Protein AF-A0A5J9ST04-F1 (afdb_monomer)

Mean predicted aligned error: 4.12 Å

Solvent-accessible surface area (backbone atoms only — not comparable to full-atom values): 6020 Å² total; per-residue (Å²): 135,83,61,60,68,62,42,52,54,50,50,58,53,50,74,74,49,49,46,50,54,50,72,76,42,28,68,75,74,39,74,66,45,28,44,51,66,60,75,34,32,78,72,27,22,61,38,46,35,71,86,52,78,96,45,70,92,51,62,65,65,62,52,53,50,52,48,45,57,41,7,74,38,48,19,31,29,44,33,32,43,97,65,83,45,74,67,53,51,54,47,42,65,73,50,25,78,47,55,77,43,80,47,79,52,133

Secondary structure (DSSP, 8-state):
---HHHHHHHHHHHTTS-HHHHHHHHHHH-HHHHHHHHS-GGGGGEEEE---GGGTTS-HHHHHHHHHHHTTT---EEEESS---HHHHHHHHHH-TT--EEEE--

Organism: NCBI:txid38414

Radius of gyration: 13.61 Å; Cα contacts (8 Å, |Δi|>4): 140; chains: 1; bounding box: 40×22×30 Å

Nearest PDB structures (foldseek):
  6w6a-assembly1_B  TM=4.096E-01  e=3.080E-01  Stenotrophomonas maltophilia K279a
  1xrt-assembly1_A  TM=4.795E-01  e=6.722E+00  Aquifex aeolicus
  2g9n-assembly1_A  TM=3.213E-01  e=9.095E+00  Homo sapiens

Foldseek 3Di:
DDPVVLLVVLLVVLLVDALLCLQPPQVVPDPSSVCSSQVDLVSLQAHAHEDDVVCVVPDPLVSQLSSLVSNQLNRQHYEYEPPDDVVSVVSCVVRNVNHNYYYYDD

pLDDT: mean 89.92, std 7.77, range [52.12, 97.38]

Structure (mmCIF, N/CA/C/O backbone):
data_AF-A0A5J9ST04-F1
#
_entry.id   AF-A0A5J9ST04-F1
#
loop_
_atom_site.group_PDB
_atom_site.id
_atom_site.type_symbol
_atom_site.label_atom_id
_atom_site.label_alt_id
_atom_site.label_comp_id
_atom_site.label_asym_id
_atom_site.label_entity_id
_atom_site.label_seq_id
_atom_site.pdbx_PDB_ins_code
_atom_site.Cartn_x
_atom_site.Cartn_y
_atom_site.Cartn_z
_atom_site.occupancy
_atom_site.B_iso_or_equiv
_atom_site.auth_seq_id
_atom_site.auth_comp_id
_atom_site.auth_asym_id
_atom_site.auth_atom_id
_atom_site.pdbx_PDB_model_num
ATOM 1 N N . MET A 1 1 ? -20.932 9.837 11.504 1.00 52.12 1 MET A N 1
ATOM 2 C CA . MET A 1 1 ? -20.895 8.524 12.178 1.00 52.12 1 MET A CA 1
ATOM 3 C C . MET A 1 1 ? -20.221 7.543 11.228 1.00 52.12 1 MET A C 1
ATOM 5 O O . MET A 1 1 ? -20.653 7.464 10.085 1.00 52.12 1 MET A O 1
ATOM 9 N N . ARG A 1 2 ? -19.095 6.933 11.621 1.00 63.06 2 ARG A N 1
ATOM 10 C CA . ARG A 1 2 ? -18.365 5.948 10.801 1.00 63.06 2 ARG A CA 1
ATOM 11 C C . ARG A 1 2 ? -19.076 4.608 10.984 1.00 63.06 2 ARG A C 1
ATOM 13 O O . ARG A 1 2 ? -19.264 4.193 12.124 1.00 63.06 2 ARG A O 1
ATOM 20 N N . ASP A 1 3 ? -19.523 3.993 9.895 1.00 80.44 3 ASP A N 1
ATOM 21 C CA . ASP A 1 3 ? -20.106 2.652 9.945 1.00 80.44 3 ASP A CA 1
ATOM 22 C C . ASP A 1 3 ? -18.954 1.642 9.984 1.00 80.44 3 ASP A C 1
ATOM 24 O O . ASP A 1 3 ? -18.335 1.320 8.963 1.00 80.44 3 ASP A O 1
ATOM 28 N N . TRP A 1 4 ? -18.577 1.264 11.205 1.00 78.19 4 TRP A N 1
ATOM 29 C CA . TRP A 1 4 ? -17.447 0.377 11.469 1.00 78.19 4 TRP A CA 1
ATOM 30 C C . TRP A 1 4 ? -17.667 -0.995 10.822 1.00 78.19 4 TRP A C 1
ATOM 32 O O . TRP A 1 4 ? -16.737 -1.527 10.226 1.00 78.19 4 TRP A O 1
ATOM 42 N N . ALA A 1 5 ? -18.908 -1.494 10.794 1.00 85.19 5 ALA A N 1
ATOM 43 C CA . ALA A 1 5 ? -19.232 -2.789 10.204 1.00 85.19 5 ALA A CA 1
ATOM 44 C C . ALA A 1 5 ? -19.002 -2.793 8.685 1.00 85.19 5 ALA A C 1
ATOM 46 O O . ALA A 1 5 ? -18.369 -3.700 8.147 1.00 85.19 5 ALA A O 1
ATOM 47 N N . VAL A 1 6 ? -19.451 -1.745 7.984 1.00 84.44 6 VAL A N 1
ATOM 48 C CA . VAL A 1 6 ? -19.193 -1.595 6.540 1.00 84.44 6 VAL A CA 1
ATOM 49 C C . VAL A 1 6 ? -17.695 -1.455 6.262 1.00 84.44 6 VAL A C 1
ATOM 51 O O . VAL A 1 6 ? -17.185 -2.042 5.308 1.00 84.44 6 VAL A O 1
ATOM 54 N N . THR A 1 7 ? -16.977 -0.704 7.100 1.00 87.75 7 THR A N 1
ATOM 55 C CA . THR A 1 7 ? -15.526 -0.510 6.951 1.00 87.75 7 THR A CA 1
ATOM 56 C C . THR A 1 7 ? -14.775 -1.834 7.099 1.00 87.75 7 THR A C 1
ATOM 58 O O . THR A 1 7 ? -13.948 -2.159 6.249 1.00 87.75 7 THR A O 1
ATOM 61 N N . ASP A 1 8 ? -15.119 -2.645 8.099 1.00 90.44 8 ASP A N 1
ATOM 62 C CA . ASP A 1 8 ? -14.506 -3.956 8.326 1.00 90.44 8 ASP A CA 1
ATOM 63 C C . ASP A 1 8 ? -14.737 -4.918 7.155 1.00 90.44 8 ASP A C 1
ATOM 65 O O . ASP A 1 8 ? -13.808 -5.609 6.721 1.00 90.44 8 ASP A O 1
ATOM 69 N N . VAL A 1 9 ? -15.948 -4.924 6.583 1.00 94.12 9 VAL A N 1
ATOM 70 C CA . VAL A 1 9 ? -16.256 -5.720 5.386 1.00 94.12 9 VAL A CA 1
ATOM 71 C C . VAL A 1 9 ? -15.394 -5.273 4.205 1.00 94.12 9 VAL A C 1
ATOM 73 O O . VAL A 1 9 ? -14.769 -6.116 3.561 1.00 94.12 9 VAL A O 1
ATOM 76 N N . LEU A 1 10 ? -15.285 -3.968 3.941 1.00 94.44 10 LEU A N 1
ATOM 77 C CA . LEU A 1 10 ? -14.441 -3.455 2.856 1.00 94.44 10 LEU A CA 1
ATOM 78 C C . LEU A 1 10 ? -12.963 -3.794 3.062 1.00 94.44 10 LEU A C 1
ATOM 80 O O . LEU A 1 10 ? -12.308 -4.255 2.130 1.00 94.44 10 LEU A O 1
ATOM 84 N N . LEU A 1 11 ? -12.450 -3.657 4.287 1.00 93.50 11 LEU A N 1
ATOM 85 C CA . LEU A 1 11 ? -11.085 -4.059 4.621 1.00 93.50 11 LEU A CA 1
ATOM 86 C C . LEU A 1 11 ? -10.864 -5.560 4.406 1.00 93.50 11 LEU A C 1
ATOM 88 O O . LEU A 1 11 ? -9.800 -5.963 3.940 1.00 93.50 11 LEU A O 1
ATOM 92 N N . SER A 1 12 ? -11.856 -6.402 4.711 1.00 94.00 12 SER A N 1
ATOM 93 C CA . SER A 1 12 ? -11.775 -7.845 4.452 1.00 94.00 12 SER A CA 1
ATOM 94 C C . SER A 1 12 ? -11.692 -8.173 2.955 1.00 94.00 12 SER A C 1
ATOM 96 O O . SER A 1 12 ? -10.955 -9.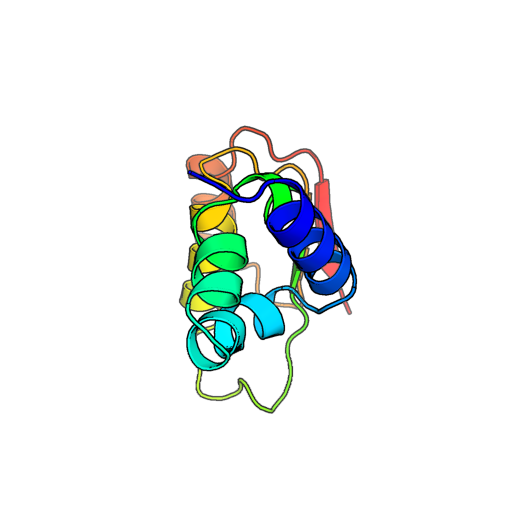082 2.573 1.00 94.00 12 SER A O 1
ATOM 98 N N . ILE A 1 13 ? -12.386 -7.400 2.110 1.00 94.62 13 ILE A N 1
ATOM 99 C CA . ILE A 1 13 ? -12.316 -7.516 0.650 1.00 94.62 13 ILE A CA 1
ATOM 100 C C . ILE A 1 13 ? -10.942 -7.050 0.167 1.00 94.62 13 ILE A C 1
ATOM 102 O O . ILE A 1 13 ? -10.268 -7.789 -0.544 1.00 94.62 13 ILE A O 1
ATOM 106 N N . PHE A 1 14 ? -10.488 -5.869 0.591 1.00 95.06 14 PHE A N 1
ATOM 107 C CA . PHE A 1 14 ? -9.203 -5.310 0.165 1.00 95.06 14 PHE A CA 1
ATOM 108 C C . PHE A 1 14 ? -8.012 -6.186 0.542 1.00 95.06 14 PHE A C 1
ATOM 110 O O . PHE A 1 14 ? -7.100 -6.332 -0.260 1.00 95.06 14 PHE A O 1
ATOM 117 N N . ARG A 1 15 ? -8.046 -6.857 1.700 1.00 92.88 15 ARG A N 1
ATOM 118 C CA . ARG A 1 15 ? -7.006 -7.824 2.100 1.00 92.88 15 ARG A CA 1
ATOM 119 C C . ARG A 1 15 ? -6.883 -9.035 1.167 1.00 92.88 15 ARG A C 1
ATOM 121 O O . ARG A 1 15 ? -5.900 -9.762 1.264 1.00 92.88 15 ARG A O 1
ATOM 128 N N . ARG A 1 16 ? -7.874 -9.281 0.304 1.00 93.06 16 ARG A N 1
ATOM 129 C CA . ARG A 1 16 ? -7.850 -10.339 -0.719 1.00 93.06 16 ARG A CA 1
ATOM 130 C C . ARG A 1 16 ? -7.413 -9.836 -2.097 1.00 93.06 16 ARG A C 1
ATOM 132 O O . ARG A 1 16 ? -7.250 -10.657 -2.995 1.00 93.06 16 ARG A O 1
ATOM 139 N N . LEU A 1 17 ? -7.263 -8.525 -2.273 1.00 92.12 17 LEU A N 1
ATOM 140 C CA . LEU A 1 17 ? -6.834 -7.902 -3.522 1.00 92.12 17 LEU A CA 1
ATOM 141 C C . LEU A 1 17 ? -5.337 -7.582 -3.479 1.00 92.12 17 LEU A C 1
ATOM 143 O O . LEU A 1 17 ? -4.737 -7.475 -2.408 1.00 92.12 17 LEU A O 1
ATOM 147 N N . ASP A 1 18 ? -4.740 -7.400 -4.656 1.00 91.56 18 ASP A N 1
ATOM 148 C CA . ASP A 1 18 ? -3.402 -6.822 -4.749 1.00 91.56 18 ASP A CA 1
ATOM 149 C C . ASP A 1 18 ? -3.438 -5.350 -4.300 1.00 91.56 18 ASP A C 1
ATOM 151 O O . ASP A 1 18 ? -4.391 -4.620 -4.595 1.00 91.56 18 ASP A O 1
ATOM 155 N N . HIS A 1 19 ? -2.413 -4.888 -3.579 1.00 93.50 19 HIS A N 1
ATOM 156 C CA . HIS A 1 19 ? -2.401 -3.511 -3.079 1.00 93.50 19 HIS A CA 1
ATOM 157 C C . HIS A 1 19 ? -2.271 -2.489 -4.211 1.00 93.50 19 HIS A C 1
ATOM 159 O O . HIS A 1 19 ? -2.756 -1.368 -4.052 1.00 93.50 19 HIS A O 1
ATOM 165 N N . ALA A 1 20 ? -1.687 -2.864 -5.354 1.00 92.12 20 ALA A N 1
ATOM 166 C CA . ALA A 1 20 ? -1.692 -2.035 -6.553 1.00 92.12 20 ALA A CA 1
ATOM 167 C C . ALA A 1 20 ? -3.128 -1.834 -7.068 1.00 92.12 20 ALA A C 1
ATOM 169 O O . ALA A 1 20 ? -3.521 -0.718 -7.398 1.00 92.12 20 ALA A O 1
ATOM 170 N N . ASP A 1 21 ? -3.967 -2.871 -7.034 1.00 92.75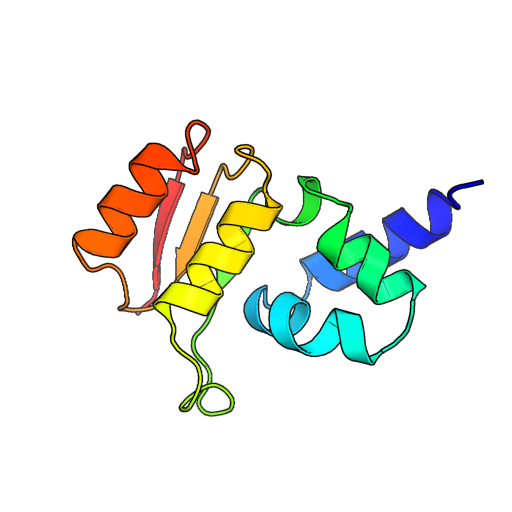 21 ASP A N 1
ATOM 171 C CA . ASP A 1 21 ? -5.365 -2.764 -7.467 1.00 92.75 21 ASP A CA 1
ATOM 172 C C . ASP A 1 21 ? -6.182 -1.885 -6.535 1.00 92.75 21 ASP A C 1
ATOM 174 O O . ASP A 1 21 ? -6.912 -1.001 -6.991 1.00 92.75 21 ASP A O 1
ATOM 178 N N . VAL A 1 22 ? -6.030 -2.078 -5.226 1.00 95.19 22 VAL A N 1
ATOM 179 C CA . VAL A 1 22 ? -6.685 -1.225 -4.228 1.00 95.19 22 VAL A CA 1
ATOM 180 C C . VAL A 1 22 ? -6.245 0.228 -4.408 1.00 95.19 22 VAL A C 1
ATOM 182 O O . VAL A 1 22 ? -7.079 1.134 -4.398 1.00 95.19 22 VAL A O 1
ATOM 185 N N . LEU A 1 23 ? -4.947 0.456 -4.623 1.00 94.19 23 LEU A N 1
ATOM 186 C CA . LEU A 1 23 ? -4.370 1.781 -4.822 1.00 94.19 23 LEU A CA 1
ATOM 187 C C . LEU A 1 23 ? -4.938 2.496 -6.049 1.00 94.19 23 LEU A C 1
ATOM 189 O O . LEU A 1 23 ? -5.224 3.689 -5.952 1.00 94.19 23 LEU A O 1
ATOM 193 N N . MET A 1 24 ? -5.108 1.771 -7.154 1.00 91.56 24 MET A N 1
ATOM 194 C CA . MET A 1 24 ? -5.447 2.334 -8.464 1.00 91.56 24 MET A CA 1
ATOM 195 C C . MET A 1 24 ? -6.949 2.376 -8.769 1.00 91.56 24 MET A C 1
ATOM 197 O O . MET A 1 24 ? -7.355 3.062 -9.710 1.00 91.56 24 MET A O 1
ATOM 201 N N . SER A 1 25 ? -7.773 1.624 -8.031 1.00 91.19 25 SER A N 1
ATOM 202 C CA . SER A 1 25 ? -9.197 1.461 -8.362 1.00 91.19 25 SER A CA 1
ATOM 203 C C . SER A 1 25 ? -10.174 1.804 -7.240 1.00 91.19 25 SER A C 1
ATOM 205 O O . SER A 1 25 ? -11.313 2.165 -7.539 1.00 91.19 25 SER A O 1
ATOM 207 N N . ALA A 1 26 ? -9.782 1.729 -5.961 1.00 92.06 26 ALA A N 1
ATOM 208 C CA . ALA A 1 26 ? -10.746 1.854 -4.863 1.00 92.06 26 ALA A CA 1
ATOM 209 C C . ALA A 1 26 ? -11.412 3.239 -4.789 1.00 92.06 26 ALA A C 1
ATOM 211 O O . ALA A 1 26 ? -12.571 3.359 -4.387 1.00 92.06 26 ALA A O 1
ATOM 212 N N . ASP A 1 27 ? -10.710 4.288 -5.214 1.00 89.88 27 ASP A N 1
ATOM 213 C CA . ASP A 1 27 ? -11.231 5.652 -5.283 1.00 89.88 27 ASP A CA 1
ATOM 214 C C . ASP A 1 27 ? -12.244 5.872 -6.419 1.00 89.88 27 ASP A C 1
ATOM 216 O O . ASP A 1 27 ? -13.052 6.800 -6.341 1.00 89.88 27 ASP A O 1
ATOM 220 N N . ARG A 1 28 ? -12.244 4.992 -7.428 1.00 91.56 28 ARG A N 1
ATOM 221 C CA . ARG A 1 28 ? -13.127 5.039 -8.604 1.00 91.56 28 ARG A CA 1
ATOM 222 C C . ARG A 1 28 ? -14.441 4.279 -8.421 1.00 91.56 28 ARG A C 1
ATOM 224 O O . ARG A 1 28 ? -15.369 4.512 -9.186 1.00 91.56 28 ARG A O 1
ATOM 231 N N . VAL A 1 29 ? -14.540 3.391 -7.426 1.00 94.06 29 VAL A N 1
ATOM 232 C CA . VAL A 1 29 ? -15.754 2.586 -7.187 1.00 94.06 29 VAL A CA 1
ATOM 233 C C . VAL A 1 29 ? -16.834 3.414 -6.492 1.00 94.06 29 VAL A C 1
ATOM 235 O O . VAL A 1 29 ? -17.907 3.646 -7.044 1.00 94.06 29 VAL A O 1
ATOM 238 N N . CYS A 1 30 ? -16.574 3.864 -5.260 1.00 93.50 30 CYS A N 1
ATOM 239 C CA . CYS A 1 30 ? -17.488 4.728 -4.513 1.00 93.50 30 CYS A CA 1
ATOM 240 C C . CYS A 1 30 ? -16.777 5.435 -3.347 1.00 93.50 30 CYS A C 1
ATOM 242 O O . CYS A 1 30 ? -15.651 5.103 -2.972 1.00 93.50 30 CYS A O 1
ATOM 244 N N . ARG A 1 31 ? -17.463 6.394 -2.705 1.00 91.69 31 ARG A N 1
ATOM 245 C CA . ARG A 1 31 ? -16.909 7.135 -1.553 1.00 91.69 31 ARG A CA 1
ATOM 246 C C . ARG A 1 31 ? -16.543 6.233 -0.371 1.00 91.69 31 ARG A C 1
ATOM 248 O O . ARG A 1 31 ? -15.585 6.543 0.329 1.00 91.69 31 ARG A O 1
ATOM 255 N N . ALA A 1 32 ? -17.293 5.155 -0.133 1.00 91.88 32 ALA A N 1
ATOM 256 C CA . ALA A 1 32 ? -17.011 4.231 0.966 1.00 91.88 32 ALA A CA 1
ATOM 257 C C . ALA A 1 32 ? -15.716 3.442 0.717 1.00 91.88 32 ALA A C 1
ATOM 259 O O . ALA A 1 32 ? -14.874 3.372 1.606 1.00 91.88 32 ALA A O 1
ATOM 260 N N . TRP A 1 33 ? -15.516 2.945 -0.509 1.00 95.06 33 TRP A N 1
ATOM 261 C CA . TRP A 1 33 ? -14.281 2.270 -0.917 1.00 95.06 33 TRP A CA 1
ATOM 262 C C . TRP A 1 33 ? -13.077 3.204 -0.848 1.00 95.06 33 TRP A C 1
ATOM 264 O O . TRP A 1 33 ? -12.070 2.848 -0.243 1.00 95.06 33 TRP A O 1
ATOM 274 N N . ARG A 1 34 ? -13.210 4.431 -1.371 1.00 94.12 34 ARG A N 1
ATOM 275 C CA . ARG A 1 34 ? -12.166 5.457 -1.265 1.00 94.12 34 ARG A CA 1
ATOM 276 C C . ARG A 1 34 ? -11.741 5.679 0.186 1.00 94.12 34 ARG A C 1
ATOM 278 O O . ARG A 1 34 ? -10.552 5.662 0.475 1.00 94.12 34 ARG A O 1
ATOM 285 N N . ARG A 1 35 ? -12.704 5.882 1.091 1.00 92.56 35 ARG A N 1
ATOM 286 C CA . ARG A 1 35 ? -12.427 6.108 2.518 1.00 92.56 35 ARG A CA 1
ATOM 287 C C . ARG A 1 35 ? -11.770 4.898 3.164 1.00 92.56 35 ARG A C 1
ATOM 289 O O . ARG A 1 35 ? -10.753 5.053 3.817 1.00 92.56 35 ARG A O 1
ATOM 296 N N . ALA A 1 36 ? -12.289 3.695 2.935 1.00 93.62 36 ALA A N 1
ATOM 297 C CA . ALA A 1 36 ? -11.692 2.481 3.487 1.00 93.62 36 ALA A CA 1
ATOM 298 C C . ALA A 1 36 ? -10.276 2.211 2.942 1.00 93.62 36 ALA A C 1
ATOM 300 O O . ALA A 1 36 ? -9.460 1.634 3.645 1.00 93.62 36 ALA A O 1
ATOM 301 N N . ALA A 1 37 ? -9.958 2.630 1.714 1.00 94.75 37 ALA A N 1
ATOM 302 C CA .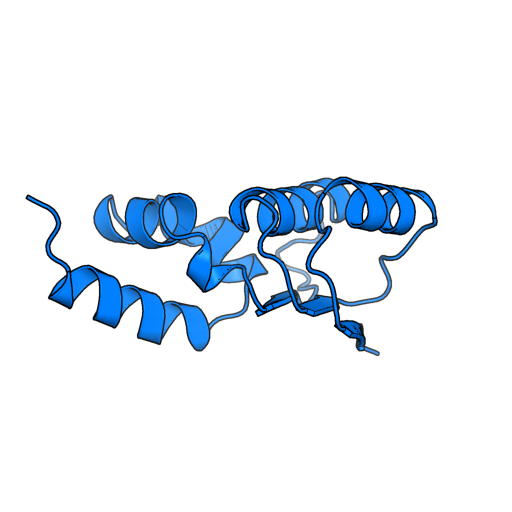 ALA A 1 37 ? -8.623 2.463 1.142 1.00 94.75 37 ALA A CA 1
ATOM 303 C C . ALA A 1 37 ? -7.635 3.565 1.564 1.00 94.75 37 ALA A C 1
ATOM 305 O O . ALA A 1 37 ? -6.436 3.307 1.632 1.00 94.75 37 ALA A O 1
ATOM 306 N N . VAL A 1 38 ? -8.103 4.791 1.819 1.00 92.50 38 VAL A N 1
ATOM 307 C CA . VAL A 1 38 ? -7.243 5.949 2.134 1.00 92.50 38 VAL A CA 1
ATOM 308 C C . VAL A 1 38 ? -7.126 6.194 3.639 1.00 92.50 38 VAL A C 1
ATOM 310 O O . VAL A 1 38 ? -6.033 6.463 4.126 1.00 92.50 38 VAL A O 1
ATOM 313 N N . ASP A 1 39 ? -8.227 6.072 4.377 1.00 92.12 39 ASP A N 1
ATOM 314 C CA . ASP A 1 39 ? -8.337 6.493 5.779 1.00 92.12 39 ASP A CA 1
ATOM 315 C C . ASP A 1 39 ? -8.057 5.353 6.776 1.00 92.12 39 ASP A C 1
ATOM 317 O O . ASP A 1 39 ? -8.257 5.528 7.981 1.00 92.12 39 ASP A O 1
ATOM 321 N N . GLU A 1 40 ? -7.646 4.175 6.294 1.00 93.94 40 GLU A N 1
ATOM 322 C CA . GLU A 1 40 ? -7.349 2.990 7.110 1.00 93.94 40 GLU A CA 1
ATOM 323 C C . GLU A 1 40 ? -5.885 2.553 6.957 1.00 93.94 40 GLU A C 1
ATOM 325 O O . GLU A 1 40 ? -5.567 1.692 6.131 1.00 93.94 40 GLU A O 1
ATOM 330 N N . PRO A 1 41 ? -4.971 3.069 7.800 1.00 94.06 41 PRO A N 1
ATOM 331 C CA . PRO A 1 41 ? -3.560 2.683 7.761 1.00 94.06 41 PRO A CA 1
ATOM 332 C C . PRO A 1 41 ? -3.327 1.190 8.009 1.00 94.06 41 PRO A C 1
ATOM 334 O O . PRO A 1 41 ? -2.358 0.611 7.519 1.00 94.06 41 PRO A O 1
ATOM 337 N N . SER A 1 42 ? -4.242 0.543 8.742 1.00 92.81 42 SER A N 1
ATOM 338 C CA . SER A 1 42 ? -4.180 -0.888 9.057 1.00 92.81 42 SER A CA 1
ATOM 339 C C . SER A 1 42 ? -4.210 -1.782 7.812 1.00 92.81 42 SER A C 1
ATOM 341 O O . SER A 1 42 ? -3.656 -2.883 7.840 1.00 92.81 42 SER A O 1
ATOM 343 N N . LEU A 1 43 ? -4.814 -1.303 6.718 1.00 95.25 43 LEU A N 1
ATOM 344 C CA . LEU A 1 43 ? -4.821 -1.981 5.425 1.00 95.25 43 LEU A CA 1
ATOM 345 C C . LEU A 1 43 ? -3.412 -2.081 4.834 1.00 95.25 43 LEU A C 1
ATOM 347 O O . LEU A 1 43 ? -3.043 -3.110 4.284 1.00 95.25 43 LEU A O 1
ATOM 351 N N . TRP A 1 44 ? -2.606 -1.038 5.022 1.00 96.56 44 TRP A N 1
ATOM 352 C CA . TRP A 1 44 ? -1.284 -0.872 4.419 1.00 96.56 44 TRP A CA 1
ATOM 353 C C . TRP A 1 44 ? -0.143 -1.306 5.346 1.00 96.56 44 TRP A C 1
ATOM 355 O O . TRP A 1 44 ? 1.018 -0.988 5.103 1.00 96.56 44 TRP A O 1
ATOM 365 N N . ARG A 1 45 ? -0.435 -2.050 6.422 1.00 95.81 45 ARG A N 1
ATOM 366 C CA . ARG A 1 45 ? 0.614 -2.608 7.296 1.00 95.81 45 ARG A CA 1
ATOM 367 C C . ARG A 1 45 ? 1.414 -3.718 6.623 1.00 95.81 45 ARG A C 1
ATOM 369 O O . ARG A 1 45 ? 2.573 -3.928 6.966 1.00 95.81 45 ARG A O 1
ATOM 376 N N . ARG A 1 46 ? 0.796 -4.471 5.712 1.00 95.50 46 ARG A N 1
ATOM 377 C CA . ARG A 1 46 ? 1.416 -5.624 5.043 1.00 95.50 46 ARG A CA 1
ATOM 378 C C . ARG A 1 46 ? 1.188 -5.534 3.543 1.00 95.50 46 ARG A C 1
ATOM 380 O O . ARG A 1 46 ? 0.296 -6.178 3.003 1.00 95.50 46 ARG A O 1
ATOM 387 N N . ILE A 1 47 ? 2.006 -4.723 2.892 1.00 94.81 47 ILE A N 1
ATOM 388 C CA . ILE A 1 47 ? 1.861 -4.378 1.485 1.00 94.81 47 ILE A CA 1
ATOM 389 C C . ILE A 1 47 ? 2.425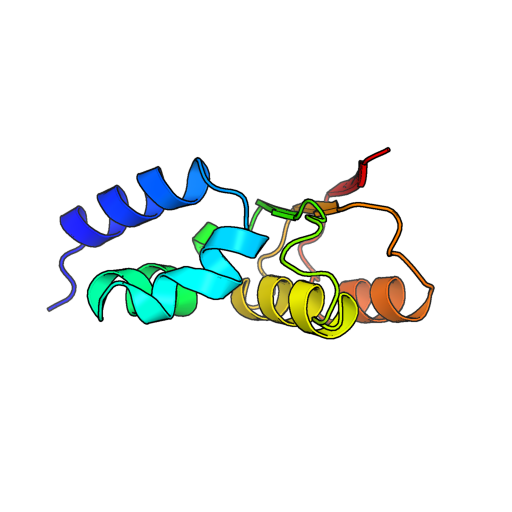 -5.510 0.632 1.00 94.81 47 ILE A C 1
ATOM 391 O O . ILE A 1 47 ? 3.563 -5.943 0.811 1.00 94.81 47 ILE A O 1
ATOM 395 N N . THR A 1 48 ? 1.612 -5.996 -0.299 1.00 92.19 48 THR A N 1
ATOM 396 C CA . THR A 1 48 ? 2.055 -6.853 -1.402 1.00 92.19 48 THR A CA 1
ATOM 397 C C . THR A 1 48 ? 1.599 -6.210 -2.695 1.00 92.19 48 THR A C 1
ATOM 399 O O . THR A 1 48 ? 0.396 -6.028 -2.880 1.00 92.19 48 THR A O 1
ATOM 402 N N . MET A 1 49 ? 2.564 -5.843 -3.533 1.00 89.44 49 MET A N 1
ATOM 403 C CA . MET A 1 49 ? 2.341 -5.182 -4.811 1.00 89.44 49 MET A CA 1
ATOM 404 C C . MET A 1 49 ? 2.988 -5.986 -5.920 1.00 89.44 49 MET A C 1
ATOM 406 O O . MET A 1 49 ? 4.214 -6.040 -6.017 1.00 89.44 49 MET A O 1
ATOM 410 N N . ARG A 1 50 ? 2.158 -6.594 -6.759 1.00 86.62 50 ARG A N 1
ATOM 411 C CA . ARG A 1 50 ? 2.616 -7.261 -7.972 1.00 86.62 50 ARG A CA 1
ATOM 412 C C . ARG A 1 50 ? 2.553 -6.297 -9.136 1.00 86.62 50 ARG A C 1
ATOM 414 O O . ARG A 1 50 ? 1.603 -5.525 -9.292 1.00 86.62 50 ARG A O 1
ATOM 421 N N . TRP A 1 51 ? 3.579 -6.345 -9.966 1.00 81.88 51 TRP A N 1
ATOM 422 C CA . TRP A 1 51 ? 3.583 -5.619 -11.208 1.00 81.88 51 TRP A CA 1
ATOM 423 C C . TRP A 1 51 ? 2.692 -6.328 -12.218 1.00 81.88 51 TRP A C 1
ATOM 425 O O . TRP A 1 51 ? 2.799 -7.527 -12.467 1.00 81.88 51 TRP A O 1
ATOM 435 N N . HIS A 1 52 ? 1.803 -5.555 -12.825 1.00 85.25 52 HIS A N 1
ATOM 436 C CA . HIS A 1 52 ? 0.925 -6.026 -13.880 1.00 85.25 52 HIS A CA 1
ATOM 437 C C . HIS A 1 52 ? 1.128 -5.147 -15.111 1.00 85.25 52 HIS A C 1
ATOM 439 O O . HIS A 1 52 ? 1.286 -3.936 -14.980 1.00 85.25 52 HIS A O 1
ATOM 445 N N . GLU A 1 53 ? 1.061 -5.729 -16.311 1.00 84.44 53 GLU A N 1
ATOM 446 C CA . GLU A 1 53 ? 1.222 -4.991 -17.578 1.00 84.44 53 GLU A CA 1
ATOM 447 C C . GLU A 1 53 ? 0.242 -3.822 -17.714 1.00 84.44 53 GLU A C 1
ATOM 449 O O . GLU A 1 53 ? 0.589 -2.780 -18.258 1.00 84.44 53 GLU A O 1
ATOM 454 N N . ARG A 1 54 ? -0.958 -3.936 -17.129 1.00 87.88 54 ARG A N 1
ATOM 455 C CA . ARG A 1 54 ? -1.943 -2.839 -17.074 1.00 87.88 54 ARG A CA 1
ATOM 456 C C . ARG A 1 54 ? -1.452 -1.584 -16.342 1.00 87.88 54 ARG A C 1
ATOM 458 O O . ARG A 1 54 ? -2.114 -0.554 -16.4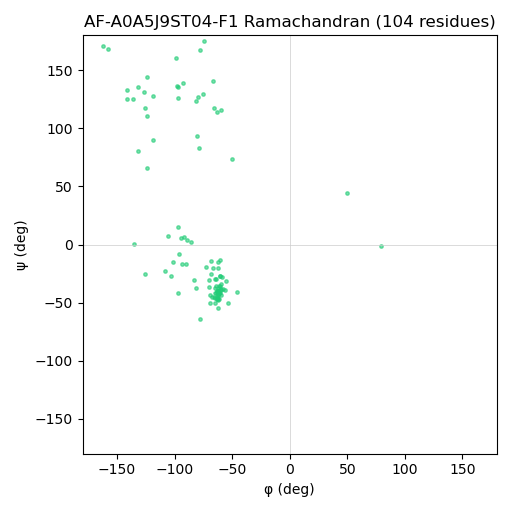07 1.00 87.88 54 ARG A O 1
ATOM 465 N N . PHE A 1 55 ? -0.346 -1.682 -15.612 1.00 86.31 55 PHE A N 1
ATOM 466 C CA . PHE A 1 55 ? 0.294 -0.570 -14.927 1.00 86.31 55 PHE A CA 1
ATOM 467 C C . PHE A 1 55 ? 1.573 -0.098 -15.621 1.00 86.31 55 PHE A C 1
ATOM 469 O O . PHE A 1 55 ? 2.231 0.767 -15.065 1.00 86.31 55 PHE A O 1
ATOM 476 N N . ALA A 1 56 ? 1.906 -0.600 -16.820 1.00 85.62 56 ALA A N 1
ATOM 477 C CA . ALA A 1 56 ? 3.145 -0.296 -17.547 1.00 85.62 56 ALA A CA 1
ATOM 478 C C . ALA A 1 56 ? 3.512 1.199 -17.587 1.00 85.62 56 ALA A C 1
ATOM 480 O O . ALA A 1 56 ? 4.676 1.541 -17.392 1.00 85.62 56 ALA A O 1
ATOM 481 N N . ASP A 1 57 ? 2.514 2.064 -17.774 1.00 88.94 57 ASP A N 1
ATOM 482 C CA . ASP A 1 57 ? 2.682 3.518 -17.896 1.00 88.94 57 ASP A CA 1
ATOM 483 C C . ASP A 1 57 ? 2.707 4.263 -16.548 1.00 88.94 57 ASP A C 1
ATOM 485 O O . ASP A 1 57 ? 2.768 5.493 -16.508 1.00 88.94 57 ASP A O 1
ATOM 489 N N . ILE A 1 58 ? 2.615 3.544 -15.428 1.00 88.31 58 ILE A N 1
ATOM 490 C CA . ILE A 1 58 ? 2.635 4.120 -14.085 1.00 88.31 58 ILE A CA 1
ATOM 491 C C . ILE A 1 58 ? 4.044 4.027 -13.507 1.00 88.31 58 ILE A C 1
ATOM 493 O O . ILE A 1 58 ? 4.689 2.982 -13.539 1.00 88.31 58 ILE A O 1
ATOM 497 N N . ASP A 1 59 ? 4.504 5.114 -12.895 1.00 89.31 59 ASP A N 1
ATOM 498 C CA . ASP A 1 59 ? 5.750 5.110 -12.139 1.00 89.31 59 ASP A CA 1
ATOM 499 C C . ASP A 1 59 ? 5.643 4.151 -10.935 1.00 89.31 59 ASP A C 1
ATOM 501 O O . ASP A 1 59 ? 4.872 4.367 -9.991 1.00 89.31 59 ASP A O 1
ATOM 505 N N . ARG A 1 60 ? 6.438 3.075 -10.979 1.00 87.06 60 ARG A N 1
ATOM 506 C CA . ARG A 1 60 ? 6.521 2.046 -9.933 1.00 87.06 60 ARG A CA 1
ATOM 507 C C . ARG A 1 60 ? 6.952 2.623 -8.590 1.00 87.06 60 ARG A C 1
ATOM 509 O O . ARG A 1 60 ? 6.399 2.218 -7.566 1.00 87.06 60 ARG A O 1
ATOM 516 N N . PHE A 1 61 ? 7.878 3.585 -8.596 1.00 89.00 61 PHE A N 1
ATOM 517 C CA . PHE A 1 61 ? 8.331 4.272 -7.391 1.00 89.00 61 PHE A CA 1
ATOM 518 C C . PHE A 1 61 ? 7.175 5.016 -6.755 1.00 89.00 61 PHE A C 1
ATOM 520 O O . PHE A 1 61 ? 6.861 4.802 -5.586 1.00 89.00 61 PHE A O 1
ATOM 527 N N . ALA A 1 62 ? 6.517 5.870 -7.540 1.00 90.94 62 ALA A N 1
ATOM 528 C CA . ALA A 1 62 ? 5.427 6.701 -7.052 1.00 90.94 62 ALA A CA 1
ATOM 529 C C . ALA A 1 62 ? 4.281 5.841 -6.505 1.00 90.94 62 ALA A C 1
ATOM 531 O O . ALA A 1 62 ? 3.703 6.151 -5.461 1.00 90.94 62 ALA A O 1
ATOM 532 N N . MET A 1 63 ? 3.989 4.727 -7.176 1.00 91.19 63 MET A N 1
ATOM 533 C CA . MET A 1 63 ? 2.964 3.783 -6.755 1.00 91.19 63 MET A CA 1
ATOM 534 C C . MET A 1 63 ? 3.321 3.105 -5.422 1.00 91.19 63 MET A C 1
ATOM 536 O O . MET A 1 63 ? 2.520 3.116 -4.483 1.00 91.19 63 MET A O 1
ATOM 540 N N . ALA A 1 64 ? 4.530 2.556 -5.305 1.00 92.00 64 ALA A N 1
ATOM 541 C CA . ALA A 1 64 ? 4.992 1.907 -4.083 1.00 92.00 64 ALA A CA 1
ATOM 542 C C . ALA A 1 64 ? 5.102 2.899 -2.912 1.00 92.00 64 ALA A C 1
ATOM 544 O O . ALA A 1 64 ? 4.659 2.608 -1.798 1.00 92.00 64 ALA A O 1
ATOM 545 N N . ALA A 1 65 ? 5.609 4.106 -3.171 1.00 93.12 65 ALA A N 1
ATOM 546 C CA . ALA A 1 65 ? 5.673 5.190 -2.199 1.00 93.12 65 ALA A CA 1
ATOM 547 C C . ALA A 1 65 ? 4.276 5.602 -1.712 1.00 93.12 65 ALA A C 1
ATOM 549 O O . ALA A 1 65 ? 4.065 5.770 -0.512 1.00 93.12 65 ALA A O 1
ATOM 550 N N . ALA A 1 66 ? 3.286 5.692 -2.606 1.00 94.38 66 ALA A N 1
ATOM 551 C CA . ALA A 1 66 ? 1.908 5.992 -2.223 1.00 94.38 66 ALA A CA 1
ATOM 552 C C . ALA A 1 66 ? 1.310 4.909 -1.309 1.00 94.38 66 ALA A C 1
ATOM 554 O O . ALA A 1 66 ? 0.629 5.235 -0.334 1.00 94.38 66 ALA A O 1
ATOM 555 N N . ALA A 1 67 ? 1.590 3.631 -1.579 1.00 94.94 67 ALA A N 1
ATOM 556 C CA . ALA A 1 67 ? 1.163 2.529 -0.718 1.00 94.94 67 ALA A CA 1
ATOM 557 C C . ALA A 1 67 ? 1.797 2.617 0.682 1.00 94.94 67 ALA A C 1
ATOM 559 O O . ALA A 1 67 ? 1.097 2.527 1.692 1.00 94.94 67 ALA A O 1
ATOM 560 N N . VAL A 1 68 ? 3.110 2.853 0.755 1.00 95.44 68 VAL A N 1
ATOM 561 C CA . VAL A 1 68 ? 3.836 2.997 2.028 1.00 95.44 68 VAL A CA 1
ATOM 562 C C . VAL A 1 68 ? 3.363 4.230 2.795 1.00 95.44 68 VAL A C 1
ATOM 564 O O . VAL A 1 68 ? 3.120 4.143 3.996 1.00 95.44 68 VAL A O 1
ATOM 567 N N . SER A 1 69 ? 3.146 5.357 2.118 1.00 95.25 69 SER A N 1
ATOM 568 C CA . SER A 1 69 ? 2.639 6.585 2.736 1.00 95.25 69 SER A CA 1
ATOM 569 C C . SER A 1 69 ? 1.282 6.371 3.416 1.00 95.25 69 SER A C 1
ATOM 571 O O . SER A 1 69 ? 1.067 6.839 4.535 1.00 95.25 69 SER A O 1
ATOM 573 N N . ARG A 1 70 ? 0.393 5.569 2.814 1.00 95.44 70 ARG A N 1
ATOM 574 C CA . ARG A 1 70 ? -0.911 5.225 3.410 1.00 95.44 70 ARG A CA 1
ATOM 575 C C . ARG A 1 70 ? -0.817 4.370 4.666 1.00 95.44 70 ARG A C 1
ATOM 577 O O . ARG A 1 70 ? -1.749 4.371 5.463 1.00 95.44 70 ARG A O 1
ATOM 584 N N . SER A 1 71 ? 0.305 3.688 4.887 1.00 95.94 71 SER A N 1
ATOM 585 C CA . SER A 1 71 ? 0.554 2.992 6.153 1.00 95.94 71 SER A CA 1
ATOM 586 C C . SER A 1 71 ? 0.764 3.947 7.329 1.00 95.94 71 SER A C 1
ATOM 588 O O . SER A 1 71 ? 0.725 3.498 8.472 1.00 95.94 71 SER A O 1
ATOM 590 N N . ALA A 1 72 ? 0.987 5.244 7.075 1.00 95.31 72 ALA A N 1
ATOM 591 C CA . ALA A 1 72 ? 1.250 6.254 8.100 1.00 95.31 72 ALA A CA 1
ATOM 592 C C . ALA A 1 72 ? 2.358 5.818 9.084 1.00 95.31 72 ALA A C 1
ATOM 594 O O . ALA A 1 72 ? 2.206 5.913 10.302 1.00 95.31 72 ALA A O 1
ATOM 595 N N . GLY A 1 73 ? 3.451 5.264 8.545 1.00 95.69 73 GLY A N 1
ATOM 596 C CA . GLY A 1 73 ? 4.592 4.757 9.313 1.00 95.69 73 GLY A CA 1
ATOM 597 C C . GLY A 1 73 ? 4.390 3.372 9.938 1.00 95.69 73 GLY A C 1
ATOM 598 O O . GLY A 1 73 ? 5.311 2.847 10.555 1.00 95.69 73 GLY A O 1
ATOM 599 N N . GLN A 1 74 ? 3.217 2.754 9.765 1.00 96.25 74 GLN A N 1
ATOM 600 C CA . GLN A 1 74 ? 2.883 1.443 10.332 1.00 96.25 74 GLN A CA 1
ATOM 601 C C . GLN A 1 74 ? 3.194 0.271 9.391 1.00 96.25 74 GLN A C 1
ATOM 603 O O . GLN A 1 74 ? 2.817 -0.858 9.696 1.00 96.25 74 GLN A O 1
ATOM 608 N N . CYS A 1 75 ? 3.831 0.505 8.241 1.00 96.94 75 CYS A N 1
ATOM 609 C CA . CYS A 1 75 ? 4.228 -0.570 7.334 1.00 96.94 75 CYS A CA 1
ATOM 610 C C . CYS A 1 75 ? 5.183 -1.533 8.054 1.00 96.94 75 CYS A C 1
ATOM 612 O O . CYS A 1 75 ? 6.281 -1.152 8.446 1.00 96.94 75 CYS A O 1
ATOM 614 N N . GLU A 1 76 ? 4.749 -2.779 8.234 1.00 97.38 76 GLU A N 1
ATOM 615 C CA . GLU A 1 76 ? 5.506 -3.850 8.883 1.00 97.38 76 GLU A CA 1
ATOM 616 C C . GLU A 1 76 ? 6.096 -4.836 7.882 1.00 97.38 76 GLU A C 1
ATOM 618 O O . GLU A 1 76 ? 7.095 -5.498 8.165 1.00 97.38 76 GLU A O 1
ATOM 623 N N . ALA A 1 77 ? 5.460 -4.982 6.724 1.00 95.94 77 ALA A N 1
ATOM 624 C CA . ALA A 1 77 ? 5.941 -5.842 5.664 1.00 95.94 77 ALA A CA 1
ATOM 625 C C . ALA A 1 77 ? 5.700 -5.189 4.309 1.00 95.94 77 ALA A C 1
ATOM 627 O O . ALA A 1 77 ? 4.587 -4.739 4.036 1.00 95.94 77 ALA A O 1
ATOM 628 N N . PHE A 1 78 ? 6.720 -5.203 3.458 1.00 94.38 78 PHE A N 1
ATOM 629 C CA . PHE A 1 78 ? 6.612 -4.782 2.071 1.00 94.38 78 PHE A CA 1
ATOM 630 C C . PHE A 1 78 ? 7.127 -5.895 1.160 1.00 94.38 78 PHE A C 1
ATOM 632 O O . PHE A 1 78 ? 8.186 -6.481 1.391 1.00 94.38 78 PHE A O 1
ATOM 639 N N . CYS A 1 79 ? 6.342 -6.215 0.140 1.00 92.00 79 CYS A N 1
ATOM 640 C CA . CYS A 1 79 ? 6.616 -7.277 -0.808 1.00 92.00 79 CYS A CA 1
ATOM 641 C C . CYS A 1 79 ? 6.324 -6.761 -2.216 1.00 92.00 79 CYS A C 1
ATOM 643 O O . CYS A 1 79 ? 5.209 -6.300 -2.465 1.00 92.00 79 CYS A O 1
ATOM 645 N N . GLY A 1 80 ? 7.298 -6.846 -3.119 1.00 87.69 80 GLY A N 1
ATOM 646 C CA . GLY A 1 80 ? 7.131 -6.375 -4.490 1.00 87.69 80 GLY A CA 1
ATOM 647 C C . GLY A 1 80 ? 8.103 -7.009 -5.472 1.00 87.69 80 GLY A C 1
ATOM 648 O O . GLY A 1 80 ? 9.053 -7.683 -5.068 1.00 87.69 80 GLY A O 1
ATOM 649 N N . ASP A 1 81 ? 7.842 -6.795 -6.755 1.00 81.50 81 ASP A N 1
ATOM 650 C CA . ASP A 1 81 ? 8.689 -7.280 -7.848 1.00 81.50 81 ASP A CA 1
ATOM 651 C C . ASP A 1 81 ? 9.979 -6.444 -7.955 1.00 81.50 81 ASP A C 1
ATOM 653 O O . ASP A 1 81 ? 10.138 -5.461 -7.230 1.00 81.50 81 ASP A O 1
ATOM 657 N N . TYR A 1 82 ? 10.900 -6.832 -8.849 1.00 66.38 82 TYR A N 1
ATOM 658 C CA . TYR A 1 82 ? 12.213 -6.214 -9.136 1.00 66.38 82 TYR A CA 1
ATOM 659 C C . TYR A 1 82 ? 12.158 -4.683 -9.389 1.00 66.38 82 TYR A C 1
ATOM 661 O O . TYR A 1 82 ? 12.272 -4.194 -10.513 1.00 66.38 82 TYR A O 1
ATOM 669 N N . PHE A 1 83 ? 11.960 -3.908 -8.327 1.00 68.81 83 PHE A N 1
ATOM 670 C CA . PHE A 1 83 ? 11.881 -2.448 -8.331 1.00 68.81 83 PHE A CA 1
ATOM 671 C C . PHE A 1 83 ? 12.687 -1.817 -7.176 1.00 68.81 83 PHE A C 1
ATOM 673 O O . PHE A 1 83 ? 12.745 -0.603 -7.029 1.00 68.81 83 PHE A O 1
ATOM 680 N N . PHE A 1 84 ? 13.349 -2.620 -6.345 1.00 69.00 84 PHE A N 1
ATOM 681 C CA . PHE A 1 84 ? 14.133 -2.105 -5.224 1.00 69.00 84 PHE A CA 1
ATOM 682 C C . PHE A 1 84 ? 15.482 -1.592 -5.720 1.00 69.00 84 PHE A C 1
ATOM 684 O O . PHE A 1 84 ? 16.480 -2.308 -5.682 1.00 69.00 84 PHE A O 1
ATOM 691 N N . ASP A 1 85 ? 15.490 -0.361 -6.216 1.00 78.38 85 ASP A N 1
ATOM 692 C CA . ASP A 1 85 ? 16.711 0.424 -6.322 1.00 78.38 85 ASP A CA 1
ATOM 693 C C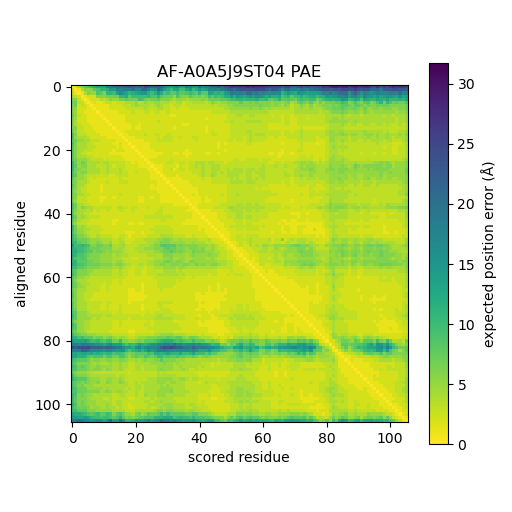 . ASP A 1 85 ? 17.096 1.018 -4.952 1.00 78.38 85 ASP A C 1
ATOM 695 O O . AS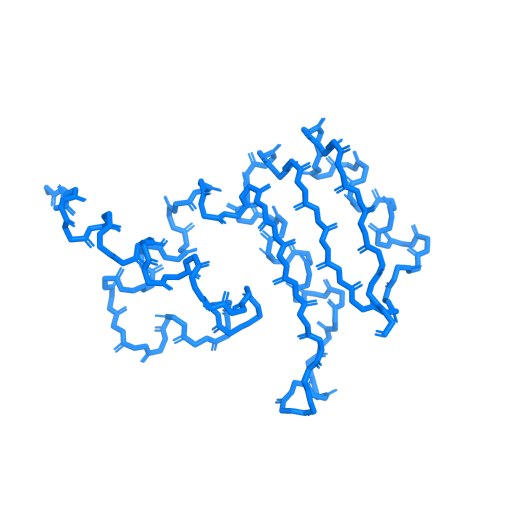P A 1 85 ? 16.314 1.014 -3.990 1.00 78.38 85 ASP A O 1
ATOM 699 N N . ASP A 1 86 ? 18.324 1.530 -4.851 1.00 83.81 86 ASP A N 1
ATOM 700 C CA . ASP A 1 86 ? 18.830 2.152 -3.621 1.00 83.81 86 ASP A CA 1
ATOM 701 C C . ASP A 1 86 ? 17.966 3.346 -3.176 1.00 83.81 86 ASP A C 1
ATOM 703 O O . ASP A 1 86 ? 17.849 3.629 -1.980 1.00 83.81 86 ASP A O 1
ATOM 707 N N . GLY A 1 87 ? 17.310 4.023 -4.125 1.00 87.94 87 GLY A N 1
ATOM 708 C CA . GLY A 1 87 ? 16.396 5.128 -3.852 1.00 87.94 87 GLY A CA 1
ATOM 709 C C . GLY A 1 87 ? 15.160 4.672 -3.080 1.00 87.94 87 GLY A C 1
ATOM 710 O O . GLY A 1 87 ? 14.791 5.280 -2.071 1.00 87.94 87 GLY A O 1
ATOM 711 N N . PHE A 1 88 ? 14.539 3.573 -3.502 1.00 88.12 88 PHE A N 1
ATOM 712 C CA . PHE A 1 88 ? 13.367 3.014 -2.839 1.00 88.12 88 PHE A CA 1
ATOM 713 C C . PHE A 1 88 ? 13.708 2.397 -1.482 1.00 88.12 88 PHE A C 1
ATOM 715 O O . PHE A 1 88 ? 12.948 2.559 -0.524 1.00 88.12 88 PHE A O 1
ATOM 722 N N . LEU A 1 89 ? 14.877 1.765 -1.350 1.00 89.12 89 LEU A N 1
ATOM 723 C CA . LEU A 1 89 ? 15.366 1.293 -0.051 1.00 89.12 89 LEU A CA 1
ATOM 724 C C . LEU A 1 89 ? 15.587 2.454 0.930 1.00 89.12 89 LEU A C 1
ATOM 726 O O . LEU A 1 89 ? 15.146 2.377 2.080 1.00 89.12 89 LEU A O 1
ATOM 730 N N . GLY A 1 90 ? 16.191 3.556 0.472 1.00 91.62 90 GLY A N 1
ATOM 731 C CA . GLY A 1 90 ? 16.341 4.776 1.268 1.00 91.62 90 GLY A CA 1
ATOM 732 C C . GLY A 1 90 ? 14.996 5.391 1.668 1.00 91.62 90 GLY A C 1
ATOM 733 O O . GLY A 1 90 ? 14.811 5.806 2.813 1.00 91.62 90 GLY A O 1
ATOM 734 N N . TYR A 1 91 ? 14.020 5.386 0.759 1.00 93.06 91 TYR A N 1
ATOM 735 C CA . TYR A 1 91 ? 12.659 5.829 1.054 1.00 93.06 91 TYR A CA 1
ATOM 736 C C . TYR A 1 91 ? 11.991 4.966 2.135 1.00 93.06 91 TYR A C 1
ATOM 738 O O . TYR A 1 91 ? 11.445 5.507 3.099 1.00 93.06 91 TYR A O 1
ATOM 746 N N . LEU A 1 92 ? 12.069 3.635 2.023 1.00 92.56 92 LEU A N 1
ATOM 747 C CA . LEU A 1 92 ? 11.521 2.712 3.022 1.00 92.56 92 LEU A CA 1
ATOM 748 C C . LEU A 1 92 ? 12.162 2.911 4.396 1.00 92.56 92 LEU A C 1
ATOM 750 O O . LEU A 1 92 ? 11.444 2.940 5.394 1.00 92.56 92 LEU A O 1
ATOM 754 N N . TYR A 1 93 ? 13.482 3.104 4.448 1.00 91.81 93 TYR A N 1
ATOM 755 C CA . TYR A 1 93 ? 14.198 3.375 5.696 1.00 91.81 93 TYR A CA 1
ATOM 756 C C . TYR A 1 93 ? 13.641 4.603 6.433 1.00 91.81 93 TYR A C 1
ATOM 758 O O . TYR A 1 93 ? 13.497 4.584 7.654 1.00 91.81 93 TYR A O 1
ATOM 766 N N . LEU A 1 94 ? 13.277 5.657 5.697 1.00 93.75 94 LEU A N 1
ATOM 767 C CA . LEU A 1 94 ? 12.737 6.888 6.280 1.00 93.75 94 LEU A CA 1
ATOM 768 C C . LEU A 1 94 ? 11.240 6.802 6.603 1.00 93.75 94 LEU A C 1
ATOM 770 O O . LEU A 1 94 ? 10.792 7.384 7.588 1.00 93.75 94 LEU A O 1
ATOM 774 N N . GLN A 1 95 ? 10.453 6.130 5.761 1.00 94.69 95 GLN A N 1
ATOM 775 C CA . GLN A 1 95 ? 8.987 6.198 5.807 1.00 94.69 95 GLN A CA 1
ATOM 776 C C . GLN A 1 95 ? 8.320 4.993 6.478 1.00 94.69 95 GLN A C 1
ATOM 778 O O . GLN A 1 95 ? 7.145 5.070 6.838 1.00 94.69 95 GLN A O 1
ATOM 783 N N . ALA A 1 96 ? 9.040 3.887 6.671 1.00 94.50 96 ALA A N 1
ATOM 784 C CA . ALA A 1 96 ? 8.522 2.661 7.271 1.00 94.50 96 ALA A CA 1
ATOM 785 C C . ALA A 1 96 ? 9.365 2.232 8.490 1.00 94.50 96 ALA A C 1
ATOM 787 O O . ALA A 1 96 ? 9.983 1.168 8.471 1.00 94.50 96 ALA A O 1
ATOM 788 N N . PRO A 1 97 ? 9.376 3.013 9.589 1.00 94.38 97 PRO A N 1
ATOM 789 C CA . PRO A 1 97 ? 10.159 2.687 10.788 1.00 94.38 97 PRO A CA 1
ATOM 790 C C . PRO A 1 97 ? 9.723 1.373 11.457 1.00 94.38 97 PRO A C 1
ATOM 792 O O . PRO A 1 97 ? 10.477 0.784 12.227 1.00 94.38 97 PRO A O 1
ATOM 795 N N . CYS A 1 98 ? 8.505 0.901 11.176 1.00 96.19 98 CYS A N 1
ATOM 796 C CA . CYS A 1 98 ? 7.986 -0.370 11.671 1.00 96.19 98 CYS A CA 1
ATOM 797 C C . CYS A 1 98 ? 8.298 -1.570 10.762 1.00 96.19 98 CYS A C 1
ATOM 799 O O . CYS A 1 98 ? 7.817 -2.666 11.061 1.00 96.19 98 CYS A O 1
ATOM 801 N N . LEU A 1 99 ? 9.064 -1.395 9.677 1.00 96.31 99 LEU A N 1
ATOM 802 C CA . LEU A 1 99 ? 9.309 -2.444 8.690 1.00 96.31 99 LEU A CA 1
ATOM 803 C C . LEU A 1 99 ? 10.118 -3.594 9.306 1.00 96.31 99 LEU A C 1
ATOM 805 O O . LEU A 1 99 ? 11.260 -3.432 9.721 1.00 96.31 99 LEU A O 1
ATOM 809 N N . LYS A 1 100 ? 9.512 -4.782 9.341 1.00 96.00 100 LYS A N 1
ATOM 810 C CA . LYS A 1 100 ? 10.087 -6.027 9.880 1.00 96.00 100 LYS A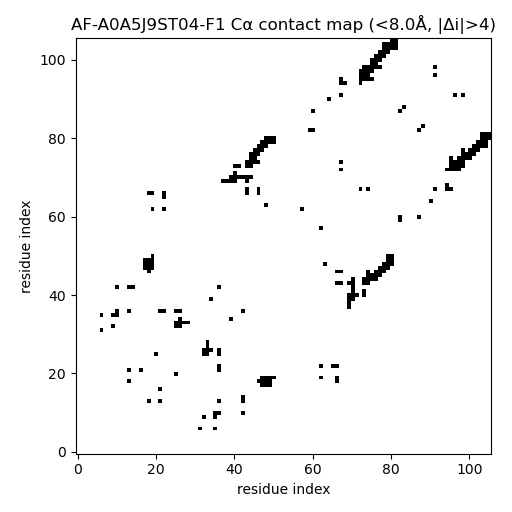 CA 1
ATOM 811 C C . LYS A 1 100 ? 10.431 -7.028 8.784 1.00 96.00 100 LYS A C 1
ATOM 813 O O . LYS A 1 100 ? 11.219 -7.941 9.007 1.00 96.00 100 LYS A O 1
ATOM 818 N N . SER A 1 101 ? 9.789 -6.919 7.622 1.00 94.81 101 SER A N 1
ATOM 819 C CA . SER A 1 101 ? 9.944 -7.875 6.530 1.00 94.81 101 SER A CA 1
ATOM 820 C C . SER A 1 101 ? 9.955 -7.167 5.183 1.00 94.81 101 SER A C 1
ATOM 822 O O . SER A 1 101 ? 9.016 -6.456 4.836 1.00 94.81 101 SER A O 1
ATOM 824 N N . LEU A 1 102 ? 11.010 -7.410 4.415 1.00 92.25 102 LEU A N 1
ATOM 825 C CA . LEU A 1 102 ? 11.132 -6.985 3.030 1.00 92.25 102 LEU A CA 1
ATOM 826 C C . LEU A 1 102 ? 11.267 -8.229 2.157 1.00 92.25 102 LEU A C 1
ATOM 828 O O . LEU A 1 102 ? 12.093 -9.093 2.453 1.00 92.25 102 LEU A O 1
ATOM 832 N N . ARG A 1 103 ? 10.441 -8.352 1.116 1.00 90.12 103 ARG A N 1
ATOM 833 C CA . ARG A 1 103 ? 10.500 -9.486 0.186 1.00 90.12 103 ARG A CA 1
ATOM 834 C C . ARG A 1 103 ? 10.488 -9.037 -1.266 1.00 90.12 103 ARG A C 1
ATOM 836 O O . ARG A 1 103 ? 9.673 -8.211 -1.665 1.00 90.12 103 ARG A O 1
ATOM 843 N N . LEU A 1 104 ? 11.371 -9.665 -2.030 1.00 85.38 104 LEU A N 1
ATOM 844 C CA . LEU A 1 104 ? 11.466 -9.571 -3.479 1.00 85.38 104 LEU A CA 1
ATOM 845 C C . LEU A 1 104 ? 10.725 -10.767 -4.072 1.00 85.38 104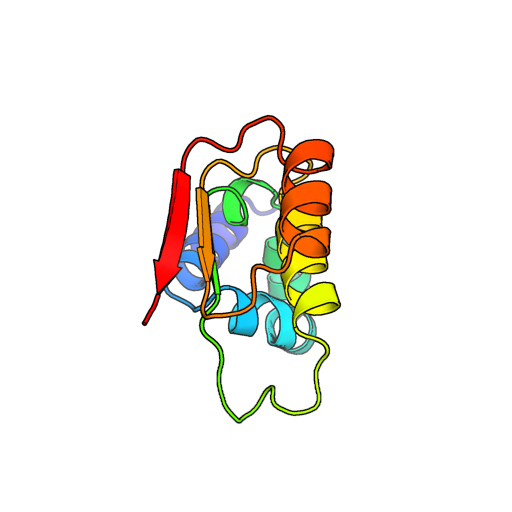 LEU A C 1
ATOM 847 O O . LEU A 1 104 ? 11.003 -11.902 -3.679 1.00 85.38 104 LEU A O 1
ATOM 851 N N . ILE A 1 105 ? 9.771 -10.519 -4.965 1.00 79.06 105 ILE A N 1
ATOM 852 C CA . ILE A 1 105 ? 9.098 -11.577 -5.724 1.00 79.06 105 ILE A CA 1
ATOM 853 C C . ILE A 1 105 ? 9.766 -11.675 -7.105 1.00 79.06 105 ILE A C 1
ATOM 855 O O . ILE A 1 105 ? 10.103 -10.651 -7.705 1.00 79.06 105 ILE A O 1
ATOM 859 N N . TYR A 1 106 ? 10.001 -12.916 -7.545 1.00 63.84 106 TYR A N 1
ATOM 860 C CA . TYR A 1 106 ? 10.514 -13.288 -8.867 1.00 63.84 106 TYR A CA 1
ATOM 861 C C . TYR A 1 106 ? 9.369 -13.773 -9.755 1.00 63.84 106 TYR A C 1
ATOM 863 O O . TYR A 1 106 ? 8.511 -14.520 -9.221 1.00 63.84 106 TYR A O 1
#

InterPro domains:
  IPR001810 F-box domain [PF12937] (8-49)
  IPR036047 F-box-like domain superfamily [SSF81383] (8-61)

Sequence (106 aa):
MRDWAVTDVLLSIFRRLDHADVLMSADRVCRAWRRAAVDEPSLWRRITMRWHERFADIDRFAMAAAAVSRSAGQCEAFCGDYFFDDGFLGYLYLQAPCLKSLRLIY